Protein AF-A0A3E1D9E4-F1 (afdb_monomer)

Nearest PDB structures (foldseek):
  5cz1-assembly2_B  TM=7.149E-01  e=2.699E-01  Mouse mammary tumor virus

Structure (mmCIF, N/CA/C/O backbone):
data_AF-A0A3E1D9E4-F1
#
_entry.id   AF-A0A3E1D9E4-F1
#
loop_
_atom_site.group_PDB
_atom_site.id
_atom_site.type_symbol
_atom_site.label_atom_id
_atom_site.label_alt_id
_atom_site.label_comp_id
_atom_site.label_asym_id
_atom_site.label_entity_id
_atom_site.label_seq_id
_atom_site.pdbx_PDB_ins_code
_atom_site.Cartn_x
_atom_site.Cartn_y
_atom_site.Cartn_z
_atom_site.occupancy
_atom_site.B_iso_or_equiv
_atom_site.auth_seq_id
_atom_site.auth_comp_id
_atom_site.auth_asym_id
_atom_site.auth_atom_id
_atom_site.pdbx_PDB_model_num
ATOM 1 N N . GLU A 1 1 ? -7.876 -13.718 -11.839 1.00 46.78 1 GLU A N 1
ATOM 2 C CA . GLU A 1 1 ? -6.444 -14.054 -12.032 1.00 46.78 1 GLU A CA 1
ATOM 3 C C . GLU A 1 1 ? -5.724 -12.812 -12.560 1.00 46.78 1 GLU A C 1
ATOM 5 O O . GLU A 1 1 ? -6.386 -11.813 -12.771 1.00 46.78 1 GLU A O 1
ATOM 10 N N . TYR A 1 2 ? -4.400 -12.783 -12.707 1.00 40.78 2 TYR A N 1
ATOM 11 C CA . TYR A 1 2 ? -3.695 -11.663 -13.353 1.00 40.78 2 TYR A CA 1
ATOM 12 C C . TYR A 1 2 ? -3.050 -12.225 -14.619 1.00 40.78 2 TYR A C 1
ATOM 14 O O . TYR A 1 2 ? -2.112 -13.013 -14.523 1.00 40.78 2 TYR A O 1
ATOM 22 N N . CYS A 1 3 ? -3.580 -11.838 -15.787 1.00 48.06 3 CYS A N 1
ATOM 23 C CA . CYS A 1 3 ? -3.302 -12.398 -17.125 1.00 48.06 3 CYS A CA 1
ATOM 24 C C . CYS A 1 3 ? -4.049 -13.707 -17.482 1.00 48.06 3 CYS A C 1
ATOM 26 O O . CYS A 1 3 ? -3.408 -14.686 -17.865 1.00 48.06 3 CYS A O 1
ATOM 28 N N . GLY A 1 4 ? -5.384 -13.726 -17.395 1.00 55.31 4 GLY A N 1
ATOM 29 C CA . GLY A 1 4 ? -6.205 -14.784 -18.013 1.00 55.31 4 GLY A CA 1
ATOM 30 C C . GLY A 1 4 ? -6.374 -14.616 -19.535 1.00 55.31 4 GLY A C 1
ATOM 31 O O . GLY A 1 4 ? -5.759 -13.739 -20.142 1.00 55.31 4 GLY A O 1
ATOM 32 N N . LYS A 1 5 ? -7.193 -15.478 -20.161 1.00 52.94 5 LYS A N 1
ATOM 33 C CA . LYS A 1 5 ? -7.493 -15.440 -21.609 1.00 52.94 5 LYS A CA 1
ATOM 34 C C . LYS A 1 5 ? -8.078 -14.079 -22.018 1.00 52.94 5 LYS A C 1
ATOM 36 O O . LYS A 1 5 ? -8.797 -13.471 -21.233 1.00 52.94 5 LYS A O 1
ATOM 41 N N . LEU A 1 6 ? -7.791 -13.636 -23.248 1.00 51.09 6 LEU A N 1
ATOM 42 C CA . LEU A 1 6 ? -8.160 -12.310 -23.778 1.00 51.09 6 LEU A CA 1
ATOM 43 C C . LEU A 1 6 ? -9.663 -11.995 -23.637 1.00 51.09 6 LEU A C 1
ATOM 45 O O . LEU A 1 6 ? -10.020 -10.858 -23.380 1.00 51.09 6 LEU A O 1
ATOM 49 N N . GLU A 1 7 ? -10.522 -13.013 -23.724 1.00 55.25 7 GLU A N 1
ATOM 50 C CA . GLU A 1 7 ? -11.983 -12.902 -23.568 1.00 55.25 7 GLU A CA 1
ATOM 51 C C . GLU A 1 7 ? -12.451 -12.632 -22.123 1.00 55.25 7 GLU A C 1
ATOM 53 O O . GLU A 1 7 ? -13.632 -12.401 -21.888 1.00 55.25 7 GLU A O 1
ATOM 58 N N . SER A 1 8 ? -11.560 -12.697 -21.129 1.00 55.03 8 SER A N 1
ATOM 59 C CA . SER A 1 8 ? -11.886 -12.503 -19.705 1.00 55.03 8 SER A CA 1
ATOM 60 C C . SER A 1 8 ? -10.916 -11.564 -18.983 1.00 55.03 8 SER A C 1
ATOM 62 O O . SER A 1 8 ? -11.000 -11.412 -17.765 1.00 55.03 8 SER A O 1
ATOM 64 N N . HIS A 1 9 ? -9.958 -10.970 -19.698 1.00 61.56 9 HIS A N 1
ATOM 65 C CA . HIS A 1 9 ? -8.920 -10.138 -19.102 1.00 61.56 9 HIS A CA 1
ATOM 66 C C . HIS A 1 9 ? -8.499 -9.013 -20.049 1.00 61.56 9 HIS A C 1
ATOM 68 O O . HIS A 1 9 ? -7.515 -9.133 -20.773 1.00 61.56 9 HIS A O 1
ATOM 74 N N . ASP A 1 10 ? -9.188 -7.877 -19.948 1.00 65.31 10 ASP A N 1
ATOM 75 C CA . ASP A 1 10 ? -8.914 -6.656 -20.725 1.00 65.31 10 ASP A CA 1
ATOM 76 C C . ASP A 1 10 ? -7.627 -5.933 -20.301 1.00 65.31 10 ASP A C 1
ATOM 78 O O . ASP A 1 10 ? -7.199 -4.967 -20.925 1.00 65.31 10 ASP A O 1
ATOM 82 N N . TYR A 1 11 ? -6.974 -6.392 -19.234 1.00 73.94 11 TYR A N 1
ATOM 83 C CA . TYR A 1 11 ? -5.807 -5.724 -18.663 1.00 73.94 11 TYR A CA 1
ATOM 84 C C . TYR A 1 11 ? -4.624 -5.580 -19.647 1.00 73.94 11 TYR A C 1
ATOM 86 O O . TYR A 1 11 ? -4.076 -4.484 -19.744 1.00 73.94 11 TYR A O 1
ATOM 94 N N . PRO A 1 12 ? -4.231 -6.600 -20.440 1.00 74.81 12 PRO A N 1
ATOM 95 C CA . PRO A 1 12 ? -3.200 -6.429 -21.464 1.00 74.81 12 PRO A CA 1
ATOM 96 C C . PRO A 1 12 ? -3.612 -5.452 -22.572 1.00 74.81 12 PRO A C 1
ATOM 98 O O . PRO A 1 12 ? -2.759 -4.722 -23.069 1.00 74.81 12 PRO A O 1
ATOM 101 N N . LEU A 1 13 ? -4.900 -5.408 -22.934 1.00 77.25 13 LEU A N 1
ATOM 102 C CA . LEU A 1 13 ? -5.420 -4.461 -23.921 1.00 77.25 13 LEU A CA 1
ATOM 103 C C . LEU A 1 13 ? -5.368 -3.028 -23.379 1.00 77.25 13 LEU A C 1
ATOM 105 O O . LEU A 1 13 ? -4.875 -2.140 -24.065 1.00 77.25 13 LEU A O 1
ATOM 109 N N . TYR A 1 14 ? -5.784 -2.817 -22.128 1.00 80.50 14 TYR A N 1
ATOM 110 C CA . TYR A 1 14 ? -5.665 -1.536 -21.431 1.00 80.50 14 TYR A CA 1
ATOM 111 C C . TYR A 1 14 ? -4.223 -1.015 -21.431 1.00 80.50 14 TYR A C 1
ATOM 113 O O . TYR A 1 14 ? -3.998 0.157 -21.721 1.00 80.50 14 TYR A O 1
ATOM 121 N N . LEU A 1 15 ? -3.237 -1.874 -21.148 1.00 83.06 15 LEU A N 1
ATOM 122 C CA . LEU A 1 15 ? -1.829 -1.470 -21.159 1.00 83.06 15 LEU A CA 1
ATOM 123 C C . LEU A 1 15 ? -1.374 -1.025 -22.554 1.00 83.06 15 LEU A C 1
ATOM 125 O O . LEU A 1 15 ? -0.754 0.025 -22.672 1.00 83.06 15 LEU A O 1
ATOM 129 N N . VAL A 1 16 ? -1.730 -1.774 -23.604 1.00 81.75 16 VAL A N 1
ATOM 130 C CA . VAL A 1 16 ? -1.394 -1.416 -24.993 1.00 81.75 16 VAL A CA 1
ATOM 131 C C . VAL A 1 16 ? -2.069 -0.108 -25.413 1.00 81.75 16 VAL A C 1
ATOM 133 O O . VAL A 1 16 ? -1.417 0.740 -26.012 1.00 81.75 16 VAL A O 1
ATOM 136 N N . LEU A 1 17 ? -3.346 0.089 -25.065 1.00 83.94 17 LEU A N 1
ATOM 137 C CA . LEU A 1 17 ? -4.086 1.317 -25.381 1.00 83.94 17 LEU A CA 1
ATOM 138 C C . LEU A 1 17 ? -3.504 2.565 -24.702 1.00 83.94 17 LEU A C 1
ATOM 140 O O . LEU A 1 17 ? -3.662 3.661 -25.227 1.00 83.94 17 LEU A O 1
ATOM 144 N N . ASN A 1 18 ? -2.839 2.406 -23.555 1.00 84.00 18 ASN A N 1
ATOM 145 C CA . ASN A 1 18 ? -2.190 3.499 -22.823 1.00 84.00 18 ASN A CA 1
ATOM 146 C C . ASN A 1 18 ? -0.679 3.609 -23.117 1.00 84.00 18 ASN A C 1
ATOM 148 O O . ASN A 1 18 ? 0.030 4.280 -22.370 1.00 84.00 18 ASN A O 1
ATOM 152 N N . ASP A 1 19 ? -0.179 2.927 -24.155 1.00 80.75 19 ASP A N 1
ATOM 153 C CA . ASP A 1 19 ? 1.247 2.861 -24.516 1.00 80.75 19 ASP A CA 1
ATOM 154 C C . ASP A 1 19 ? 2.163 2.409 -23.354 1.00 80.75 19 ASP A C 1
ATOM 156 O O . ASP A 1 19 ? 3.299 2.850 -23.175 1.00 80.75 19 ASP A O 1
ATOM 160 N N . ILE A 1 20 ? 1.663 1.497 -22.513 1.00 83.12 20 ILE A N 1
ATOM 161 C CA . ILE A 1 20 ? 2.403 0.936 -21.380 1.00 83.12 20 ILE A CA 1
ATOM 162 C C . ILE A 1 20 ? 3.003 -0.413 -21.782 1.00 83.12 20 ILE A C 1
ATOM 164 O O . ILE A 1 20 ? 2.313 -1.427 -21.906 1.00 83.12 20 ILE A O 1
ATOM 168 N N . GLY A 1 21 ? 4.331 -0.454 -21.912 1.00 77.38 21 GLY A N 1
ATOM 169 C CA . GLY A 1 21 ? 5.072 -1.689 -22.170 1.00 77.38 21 GLY A CA 1
ATOM 170 C C . GLY A 1 21 ? 4.943 -2.704 -21.025 1.00 77.38 21 GLY A C 1
ATOM 171 O O . GLY A 1 21 ? 5.475 -2.504 -19.933 1.00 77.38 21 GLY A O 1
ATOM 172 N N . HIS A 1 22 ? 4.284 -3.838 -21.276 1.00 74.81 22 HIS A N 1
ATOM 173 C CA . HIS A 1 22 ? 4.153 -4.919 -20.297 1.00 74.81 22 HIS A CA 1
ATOM 174 C C . HIS A 1 22 ? 5.344 -5.883 -20.375 1.00 74.81 22 HIS A C 1
ATOM 176 O O . HIS A 1 22 ? 5.491 -6.636 -21.336 1.00 74.81 22 HIS A O 1
ATOM 182 N N . THR A 1 23 ? 6.172 -5.917 -19.330 1.00 69.38 23 THR A N 1
ATOM 183 C CA . THR A 1 23 ? 7.254 -6.905 -19.199 1.00 69.38 23 THR A CA 1
ATOM 184 C C . THR A 1 23 ? 6.976 -7.827 -18.019 1.00 69.38 23 THR A C 1
ATOM 186 O O . THR A 1 23 ? 6.835 -7.368 -16.888 1.00 69.38 23 THR A O 1
ATOM 189 N N . LYS A 1 24 ? 6.933 -9.142 -18.261 1.00 65.31 24 LYS A N 1
ATOM 190 C CA . LYS A 1 24 ? 6.902 -10.137 -17.181 1.00 65.31 24 LYS A CA 1
ATOM 191 C C . LYS A 1 24 ? 8.322 -10.371 -16.677 1.00 65.31 24 LYS A C 1
ATOM 193 O O . LYS A 1 24 ? 9.231 -10.626 -17.468 1.00 65.31 24 LYS A O 1
ATOM 198 N N . THR A 1 25 ? 8.519 -10.316 -15.364 1.00 56.25 25 THR A N 1
ATOM 199 C CA . THR A 1 25 ? 9.818 -10.615 -14.757 1.00 56.25 25 THR A CA 1
ATOM 200 C C . THR A 1 25 ? 10.199 -12.062 -15.072 1.00 56.25 25 THR A C 1
ATOM 202 O O . THR A 1 25 ? 9.452 -12.986 -14.749 1.00 56.25 25 THR A O 1
ATOM 205 N N . LYS A 1 26 ? 11.356 -12.286 -15.709 1.00 53.53 26 LYS A N 1
ATOM 206 C CA . LYS A 1 26 ? 11.892 -13.646 -15.866 1.00 53.53 26 LYS A CA 1
ATOM 207 C C . LYS A 1 26 ? 12.110 -14.260 -14.480 1.00 53.53 26 LYS A C 1
ATOM 209 O O . LYS A 1 26 ? 12.602 -13.595 -13.566 1.00 53.53 26 LYS A O 1
ATOM 214 N N . VAL A 1 27 ? 11.758 -15.537 -14.336 1.00 51.94 27 VAL A N 1
ATOM 215 C CA . VAL A 1 27 ? 12.016 -16.323 -13.122 1.00 51.94 27 VAL A CA 1
ATOM 216 C C . VAL A 1 27 ? 13.512 -16.209 -12.779 1.00 51.94 27 VAL A C 1
ATOM 218 O O . VAL A 1 27 ? 14.347 -16.403 -13.658 1.00 51.94 27 VAL A O 1
ATOM 221 N N . ARG A 1 28 ? 13.843 -15.877 -11.519 1.00 50.00 28 ARG A N 1
ATOM 222 C CA . ARG A 1 28 ? 15.211 -15.616 -11.000 1.00 50.00 28 ARG A CA 1
ATOM 223 C C . ARG A 1 28 ? 15.890 -14.302 -11.439 1.00 50.00 28 ARG A C 1
ATOM 225 O O . ARG A 1 28 ? 17.112 -14.270 -11.547 1.00 50.00 28 ARG A O 1
ATOM 232 N N . HIS A 1 29 ? 15.153 -13.200 -11.610 1.00 54.06 29 HIS A N 1
ATOM 233 C CA . HIS A 1 29 ? 15.763 -11.866 -11.765 1.00 54.06 29 HIS A CA 1
ATOM 234 C C . HIS A 1 29 ? 15.604 -10.987 -10.497 1.00 54.06 29 HIS A C 1
ATOM 236 O O . HIS A 1 29 ? 14.624 -10.250 -10.370 1.00 54.06 29 HIS A O 1
ATOM 242 N N . PRO A 1 30 ? 16.545 -11.046 -9.530 1.00 51.03 30 PRO A N 1
ATOM 243 C CA . PRO A 1 30 ? 16.421 -10.388 -8.220 1.00 51.03 30 PRO A CA 1
ATOM 244 C C . PRO A 1 30 ? 16.447 -8.850 -8.268 1.00 51.03 30 PRO A C 1
ATOM 246 O O . PRO A 1 30 ? 15.967 -8.197 -7.343 1.00 51.03 30 PRO A O 1
ATOM 249 N N . GLN A 1 31 ? 16.973 -8.249 -9.341 1.00 54.34 31 GLN A N 1
ATOM 250 C CA . GLN A 1 31 ? 17.070 -6.789 -9.468 1.00 54.34 31 GLN A CA 1
ATOM 251 C C . GLN A 1 31 ? 15.725 -6.099 -9.743 1.00 54.34 31 GLN A C 1
ATOM 253 O O . GLN A 1 31 ? 15.569 -4.940 -9.372 1.00 54.34 31 GLN A O 1
ATOM 258 N N . THR A 1 32 ? 14.746 -6.787 -10.341 1.00 52.84 32 THR A N 1
ATOM 259 C CA . THR A 1 32 ? 13.468 -6.171 -10.750 1.00 52.84 32 THR A CA 1
ATOM 260 C C . THR A 1 32 ? 12.389 -6.260 -9.667 1.00 52.84 32 THR A C 1
ATOM 262 O O . THR A 1 32 ? 11.576 -5.352 -9.541 1.00 52.84 32 THR A O 1
ATOM 265 N N . ASN A 1 33 ? 12.418 -7.300 -8.825 1.00 62.78 33 ASN A N 1
ATOM 266 C CA . ASN A 1 33 ? 11.437 -7.487 -7.746 1.00 62.78 33 ASN A CA 1
ATOM 267 C C . ASN A 1 33 ? 11.903 -6.970 -6.377 1.00 62.78 33 ASN A C 1
ATOM 269 O O . ASN A 1 33 ? 11.074 -6.765 -5.491 1.00 62.78 33 ASN A O 1
ATOM 273 N N . GLY A 1 34 ? 13.201 -6.709 -6.189 1.00 69.75 34 GLY A N 1
ATOM 274 C CA . GLY A 1 34 ? 13.757 -6.359 -4.878 1.00 69.75 34 GLY A CA 1
ATOM 275 C C . GLY A 1 34 ? 13.167 -5.090 -4.249 1.00 69.75 34 GLY A C 1
ATOM 276 O O . GLY A 1 34 ? 13.115 -4.981 -3.023 1.00 69.75 34 GLY A O 1
ATOM 277 N N . ILE A 1 35 ? 12.686 -4.142 -5.062 1.00 74.25 35 ILE A N 1
ATOM 278 C CA . ILE A 1 35 ? 12.013 -2.930 -4.570 1.00 74.25 35 ILE A CA 1
ATOM 279 C C . ILE A 1 35 ? 10.617 -3.267 -4.039 1.00 74.25 35 ILE A C 1
ATOM 281 O O . ILE A 1 35 ? 10.317 -2.920 -2.898 1.00 74.25 35 ILE A O 1
ATOM 285 N N . CYS A 1 36 ? 9.797 -3.987 -4.813 1.00 77.31 36 CYS A N 1
ATOM 286 C CA . CYS A 1 36 ? 8.470 -4.427 -4.370 1.00 77.31 36 CYS A CA 1
ATOM 287 C C . CYS A 1 36 ? 8.561 -5.317 -3.127 1.00 77.31 36 CYS A C 1
ATOM 289 O O . CYS A 1 36 ? 7.847 -5.097 -2.156 1.00 77.31 36 CYS A O 1
ATOM 291 N N . GLU A 1 37 ? 9.489 -6.273 -3.104 1.00 82.19 37 GLU A N 1
ATOM 292 C CA . GLU A 1 37 ? 9.694 -7.142 -1.942 1.00 82.19 37 GLU A CA 1
ATOM 293 C C . GLU A 1 37 ? 10.094 -6.352 -0.691 1.00 82.19 37 GLU A C 1
ATOM 295 O O . GLU A 1 37 ? 9.595 -6.613 0.407 1.00 82.19 37 GLU A O 1
ATOM 300 N N . ARG A 1 38 ? 10.986 -5.363 -0.837 1.00 82.56 38 ARG A N 1
ATOM 301 C CA . ARG A 1 38 ? 11.391 -4.492 0.273 1.00 82.56 38 ARG A CA 1
ATOM 302 C C . ARG A 1 38 ? 10.238 -3.611 0.740 1.00 82.56 38 ARG A C 1
ATOM 304 O O . ARG A 1 38 ? 10.084 -3.430 1.948 1.00 82.56 38 ARG A O 1
ATOM 311 N N . PHE A 1 39 ? 9.433 -3.092 -0.182 1.00 85.75 39 PHE A N 1
ATOM 312 C CA . PHE A 1 39 ? 8.241 -2.323 0.150 1.00 85.75 39 PHE A CA 1
ATOM 313 C C . PHE A 1 39 ? 7.226 -3.182 0.915 1.00 85.75 39 PHE A C 1
ATOM 315 O O . PHE A 1 39 ? 6.845 -2.810 2.021 1.00 85.75 39 PHE A O 1
ATOM 322 N N . HIS A 1 40 ? 6.898 -4.381 0.422 1.00 87.06 40 HIS A N 1
ATOM 323 C CA . HIS A 1 40 ? 5.975 -5.307 1.089 1.00 87.06 40 HIS A CA 1
ATOM 324 C C . HIS A 1 40 ? 6.429 -5.692 2.503 1.00 87.06 40 HIS A C 1
ATOM 326 O O . HIS A 1 40 ? 5.628 -5.700 3.434 1.00 87.06 40 HIS A O 1
ATOM 332 N N . LYS A 1 41 ? 7.729 -5.945 2.709 1.00 88.94 41 LYS A N 1
ATOM 333 C CA . LYS A 1 41 ? 8.276 -6.175 4.060 1.00 88.94 41 LYS A CA 1
ATOM 334 C C . LYS A 1 41 ? 8.140 -4.946 4.961 1.00 88.94 41 LYS A C 1
ATOM 336 O O . LYS A 1 41 ? 7.952 -5.089 6.166 1.00 88.94 41 LYS A O 1
ATOM 341 N N . THR A 1 42 ? 8.258 -3.756 4.381 1.00 90.19 42 THR A N 1
ATOM 342 C CA . THR A 1 42 ? 8.181 -2.491 5.113 1.00 90.19 42 THR A CA 1
ATOM 343 C C . THR A 1 42 ? 6.757 -2.200 5.567 1.00 90.19 42 THR A C 1
ATOM 345 O O . THR A 1 42 ? 6.542 -2.061 6.766 1.00 90.19 42 THR A O 1
ATOM 348 N N . ILE A 1 43 ? 5.783 -2.196 4.651 1.00 92.81 43 ILE A N 1
ATOM 349 C CA . ILE A 1 43 ? 4.370 -1.959 4.988 1.00 92.81 43 ILE A CA 1
ATOM 350 C C . ILE A 1 43 ? 3.841 -3.015 5.966 1.00 92.81 43 ILE A C 1
ATOM 352 O O . ILE A 1 43 ? 3.116 -2.689 6.901 1.00 92.81 43 ILE A O 1
ATOM 356 N N . LEU A 1 44 ? 4.280 -4.272 5.838 1.00 93.50 44 LEU A N 1
ATOM 357 C CA . LEU A 1 44 ? 3.936 -5.315 6.802 1.00 93.50 44 LEU A CA 1
ATOM 358 C C . LEU A 1 44 ? 4.409 -4.972 8.221 1.00 93.50 44 LEU A C 1
ATOM 360 O O . LEU A 1 44 ? 3.631 -5.066 9.169 1.00 93.50 44 LEU A O 1
ATOM 364 N N . ARG A 1 45 ? 5.681 -4.586 8.369 1.00 91.06 45 ARG A N 1
ATOM 365 C CA . ARG A 1 45 ? 6.302 -4.337 9.676 1.00 91.06 45 ARG A CA 1
ATOM 366 C C . ARG A 1 45 ? 5.858 -3.018 10.304 1.00 91.06 45 ARG A C 1
ATOM 368 O O . ARG A 1 45 ? 5.637 -2.961 11.510 1.00 91.06 45 ARG A O 1
ATOM 375 N N . GLU A 1 46 ? 5.805 -1.960 9.507 1.00 90.81 46 GLU A N 1
ATOM 376 C CA . GLU A 1 46 ? 5.597 -0.594 9.990 1.00 90.81 46 GLU A CA 1
ATOM 377 C C . GLU A 1 46 ? 4.110 -0.242 10.088 1.00 90.81 46 GLU A C 1
ATOM 379 O O . GLU A 1 46 ? 3.724 0.435 11.038 1.00 90.81 46 GLU A O 1
ATOM 384 N N . PHE A 1 47 ? 3.276 -0.745 9.171 1.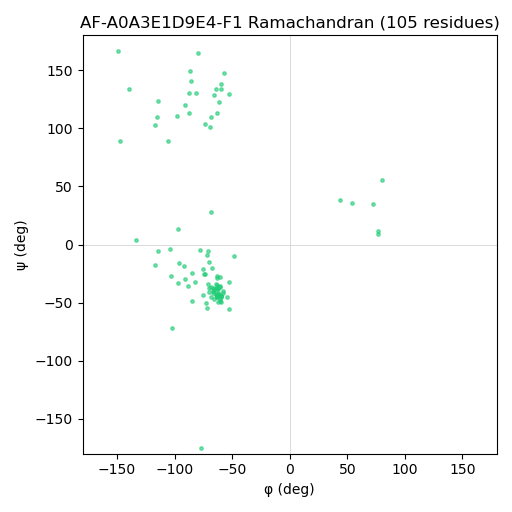00 94.06 47 PHE A N 1
ATOM 385 C CA . PHE A 1 47 ? 1.840 -0.478 9.169 1.00 94.06 47 PHE A CA 1
ATOM 386 C C . PHE A 1 47 ? 1.036 -1.656 9.720 1.00 94.06 47 PHE A C 1
ATOM 388 O O . PHE A 1 47 ? 0.556 -1.581 10.848 1.00 94.06 47 PHE A O 1
ATOM 395 N N . TYR A 1 48 ? 0.918 -2.770 8.986 1.00 94.12 48 TYR A N 1
ATOM 396 C CA . TYR A 1 48 ? -0.079 -3.808 9.296 1.00 94.12 48 TYR A CA 1
ATOM 397 C C . TYR A 1 48 ? 0.088 -4.416 10.695 1.00 94.12 48 TYR A C 1
ATOM 399 O O . TYR A 1 48 ? -0.882 -4.541 11.441 1.00 94.12 48 TYR A O 1
ATOM 407 N N . GLN A 1 49 ? 1.319 -4.743 11.101 1.00 94.25 49 GLN A N 1
ATOM 408 C CA . GLN A 1 49 ? 1.585 -5.270 12.445 1.00 94.25 49 GLN A CA 1
ATOM 409 C C . GLN A 1 49 ? 1.251 -4.278 13.565 1.00 94.25 49 GLN A C 1
ATOM 411 O O . GLN A 1 49 ? 0.975 -4.690 14.691 1.00 94.25 49 GLN A O 1
ATOM 416 N N . VAL A 1 50 ? 1.340 -2.975 13.310 1.00 92.62 50 VAL A N 1
ATOM 417 C CA . VAL A 1 50 ? 1.037 -1.935 14.301 1.00 92.62 50 VAL A CA 1
ATOM 418 C C . VAL A 1 50 ? -0.462 -1.648 14.310 1.00 92.62 50 VAL A C 1
ATOM 420 O O . VAL A 1 50 ? -1.070 -1.674 15.377 1.00 92.62 50 VAL A O 1
ATOM 423 N N . ALA A 1 51 ? -1.053 -1.450 13.133 1.00 93.06 51 ALA A N 1
ATOM 424 C CA . ALA A 1 51 ? -2.472 -1.197 12.916 1.00 93.06 51 ALA A CA 1
ATOM 425 C C . ALA A 1 51 ? -3.341 -2.263 13.595 1.00 93.06 51 ALA A C 1
ATOM 427 O O . ALA A 1 51 ? -4.119 -1.941 14.491 1.00 93.06 51 ALA A O 1
ATOM 428 N N . PHE A 1 52 ? -3.111 -3.544 13.289 1.00 94.62 52 PHE A N 1
ATOM 429 C CA . PHE A 1 52 ? -3.910 -4.643 13.842 1.00 94.62 52 PHE A CA 1
ATOM 430 C C . PHE A 1 52 ? -3.690 -4.906 15.337 1.00 94.62 52 PHE A C 1
ATOM 432 O O . PHE A 1 52 ? -4.499 -5.585 15.961 1.00 94.62 52 PHE A O 1
ATOM 439 N N . ARG A 1 53 ? -2.620 -4.370 15.942 1.00 94.19 53 ARG A N 1
ATOM 440 C CA . ARG A 1 53 ? -2.434 -4.408 17.404 1.00 94.19 53 ARG A CA 1
ATOM 441 C C . ARG A 1 53 ? -3.139 -3.263 18.125 1.00 94.19 53 ARG A C 1
ATOM 443 O O . ARG A 1 53 ? -3.400 -3.380 19.317 1.00 94.19 53 ARG A O 1
ATOM 450 N N . ARG A 1 54 ? -3.382 -2.143 17.441 1.00 92.31 54 ARG A N 1
ATOM 451 C CA . ARG A 1 54 ? -3.897 -0.905 18.050 1.00 92.31 54 ARG A CA 1
ATOM 452 C C . ARG A 1 54 ? -5.378 -0.679 17.780 1.00 92.31 54 ARG A C 1
ATOM 454 O O . ARG A 1 54 ? -6.026 -0.007 18.574 1.00 92.31 54 ARG A O 1
ATOM 461 N N . LYS A 1 55 ? -5.890 -1.203 16.669 1.00 92.31 55 LYS A N 1
ATOM 462 C CA . LYS A 1 55 ? -7.235 -0.935 16.170 1.00 92.31 55 LYS A CA 1
ATOM 463 C C . LYS A 1 55 ? -7.857 -2.221 15.636 1.00 92.31 55 LYS A C 1
ATOM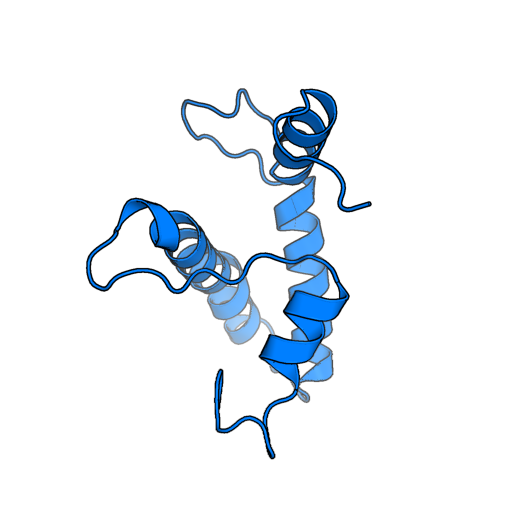 465 O O . LYS A 1 55 ? -7.218 -2.973 14.901 1.00 92.31 55 LYS A O 1
ATOM 470 N N . ILE A 1 56 ? -9.106 -2.464 16.024 1.00 93.62 56 ILE A N 1
ATOM 471 C CA . ILE A 1 56 ? -9.950 -3.492 15.416 1.00 93.62 56 ILE A CA 1
ATOM 472 C C . ILE A 1 56 ? -10.704 -2.807 14.283 1.00 93.62 56 ILE A C 1
ATOM 474 O O . ILE A 1 56 ? -11.428 -1.845 14.523 1.00 93.62 56 ILE A O 1
ATOM 478 N N . TYR A 1 57 ? -10.500 -3.290 13.065 1.00 94.88 57 TYR A N 1
ATOM 479 C CA . TYR A 1 57 ? -11.152 -2.759 11.874 1.00 94.88 57 TYR A CA 1
ATOM 480 C C . TYR A 1 57 ? -12.495 -3.446 11.673 1.00 94.88 57 TYR A C 1
ATOM 482 O O . TYR A 1 57 ? -12.568 -4.676 11.696 1.00 94.88 57 TYR A O 1
ATOM 490 N N . SER A 1 58 ? -13.545 -2.653 11.473 1.00 93.81 58 SER A N 1
ATOM 491 C CA . SER A 1 58 ? -14.905 -3.177 11.274 1.00 93.81 58 SER A CA 1
ATOM 492 C C . SER A 1 58 ? -15.232 -3.405 9.797 1.00 93.81 58 SER A C 1
ATOM 494 O O . SER A 1 58 ? -16.164 -4.142 9.478 1.00 93.81 58 SER A O 1
ATOM 496 N N . SER A 1 59 ? -14.466 -2.788 8.893 1.00 95.50 59 SER A N 1
ATOM 497 C CA . SER A 1 59 ? -14.612 -2.941 7.446 1.00 95.50 59 SER A CA 1
ATOM 498 C C . SER A 1 59 ? -13.275 -2.781 6.712 1.00 95.50 59 SER A C 1
ATOM 500 O O . SER A 1 59 ? -12.277 -2.327 7.280 1.00 95.50 59 SER A O 1
ATOM 502 N N . ILE A 1 60 ? -13.248 -3.173 5.436 1.00 94.56 60 ILE A N 1
ATOM 503 C CA . ILE A 1 60 ? -12.051 -3.056 4.590 1.00 94.56 60 ILE A CA 1
ATOM 504 C C . ILE A 1 60 ? -11.774 -1.588 4.256 1.00 94.56 60 ILE A C 1
ATOM 506 O O . ILE A 1 60 ? -10.619 -1.185 4.196 1.00 94.56 60 ILE A O 1
ATOM 510 N N . GLU A 1 61 ? -12.814 -0.775 4.095 1.00 95.25 61 GLU A N 1
ATOM 511 C CA . GLU A 1 61 ? -12.718 0.652 3.776 1.00 95.25 61 GLU A CA 1
ATOM 512 C C . GLU A 1 61 ? -12.003 1.422 4.889 1.00 95.25 61 GLU A C 1
ATOM 514 O O . GLU A 1 61 ? -11.181 2.295 4.622 1.00 95.25 61 GLU A O 1
ATOM 519 N N . GLU A 1 62 ? -12.265 1.058 6.146 1.00 93.00 62 GLU A N 1
ATOM 520 C CA . GLU A 1 62 ? -11.592 1.646 7.301 1.00 93.00 62 GLU A CA 1
ATOM 521 C C . GLU A 1 62 ? -10.092 1.314 7.320 1.00 93.00 62 GLU A C 1
ATOM 523 O O . GLU A 1 62 ? -9.262 2.171 7.629 1.00 93.00 62 GLU A O 1
ATOM 528 N N . LEU A 1 63 ? -9.733 0.077 6.963 1.00 95.00 63 LEU A N 1
ATOM 529 C CA . LEU A 1 63 ? -8.336 -0.321 6.805 1.00 95.00 63 LEU A CA 1
ATOM 530 C C . LEU A 1 63 ? -7.690 0.406 5.621 1.00 95.00 63 LEU A C 1
ATOM 532 O O . LEU A 1 63 ? -6.552 0.853 5.738 1.00 95.00 63 LEU A O 1
ATOM 536 N N . GLN A 1 64 ? -8.409 0.538 4.504 1.00 94.75 64 GLN A N 1
ATOM 537 C CA . GLN A 1 64 ? -7.924 1.206 3.300 1.00 94.75 64 GLN A CA 1
ATOM 538 C C . GLN A 1 64 ? -7.592 2.674 3.575 1.00 94.75 64 GLN A C 1
ATOM 540 O O . GLN A 1 64 ? -6.516 3.120 3.195 1.00 94.75 64 GLN A O 1
ATOM 545 N N . LEU A 1 65 ? -8.446 3.392 4.310 1.00 94.69 65 LEU A N 1
ATOM 546 C CA . LEU A 1 65 ? -8.193 4.786 4.678 1.00 94.69 65 LEU A CA 1
ATOM 547 C C . LEU A 1 65 ? -6.897 4.942 5.491 1.00 94.69 65 LEU A C 1
ATOM 549 O O . LEU A 1 65 ? -6.090 5.833 5.228 1.00 94.69 65 LEU A O 1
ATOM 553 N N . ASP A 1 66 ? -6.675 4.059 6.466 1.00 93.31 66 ASP A N 1
ATOM 554 C CA . ASP A 1 66 ? -5.461 4.088 7.284 1.00 93.31 66 ASP A CA 1
ATOM 555 C C . ASP A 1 66 ? -4.215 3.707 6.460 1.00 93.31 66 ASP A C 1
ATOM 557 O O . ASP A 1 66 ? -3.151 4.299 6.653 1.00 93.31 66 ASP A O 1
ATOM 561 N N . VAL A 1 67 ? -4.341 2.759 5.519 1.00 94.75 67 VAL A N 1
ATOM 562 C CA . VAL A 1 67 ? -3.272 2.408 4.566 1.00 94.75 67 VAL A CA 1
ATOM 563 C C . VAL A 1 67 ? -2.939 3.598 3.670 1.00 94.75 67 VAL A 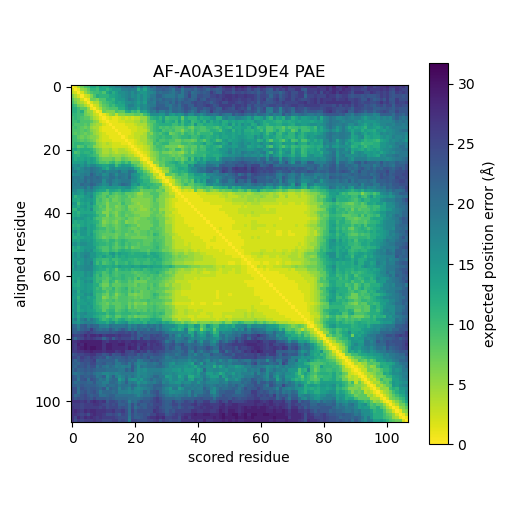C 1
ATOM 565 O O . VAL A 1 67 ? -1.761 3.888 3.478 1.00 94.75 67 VAL A O 1
ATOM 568 N N . ASP A 1 68 ? -3.945 4.289 3.136 1.00 93.25 68 ASP A N 1
ATOM 569 C CA . ASP A 1 68 ? -3.765 5.429 2.235 1.00 93.25 68 ASP A CA 1
ATOM 570 C C . ASP A 1 68 ? -3.054 6.582 2.951 1.00 93.25 68 ASP A C 1
ATOM 572 O O . ASP A 1 68 ? -2.085 7.133 2.425 1.00 93.25 68 ASP A O 1
ATOM 576 N N . ASN A 1 69 ? -3.455 6.882 4.189 1.00 90.44 69 ASN A N 1
ATOM 577 C CA . ASN A 1 69 ? -2.768 7.862 5.031 1.00 90.44 69 ASN A CA 1
ATOM 578 C C . ASN A 1 69 ? -1.312 7.452 5.295 1.00 90.44 69 ASN A C 1
ATOM 580 O O . ASN A 1 69 ? -0.393 8.243 5.089 1.00 90.44 69 ASN A O 1
ATOM 584 N N . TRP A 1 70 ? -1.074 6.190 5.662 1.00 92.44 70 TRP A N 1
ATOM 585 C CA . TRP A 1 70 ? 0.286 5.693 5.873 1.00 92.44 70 TRP A CA 1
ATOM 586 C C . TRP A 1 70 ? 1.135 5.742 4.594 1.00 92.44 70 TRP A C 1
ATOM 588 O O . TRP A 1 70 ? 2.327 6.033 4.651 1.00 92.44 70 TRP A O 1
ATOM 598 N N . LEU A 1 71 ? 0.540 5.478 3.429 1.00 89.25 71 LEU A N 1
ATOM 599 C CA . LEU A 1 71 ? 1.200 5.578 2.128 1.00 89.25 71 LEU A CA 1
ATOM 600 C C . LEU A 1 71 ? 1.579 7.019 1.784 1.00 89.25 71 LEU A C 1
ATOM 602 O O . LEU A 1 71 ? 2.648 7.237 1.206 1.00 89.25 71 LEU A O 1
ATOM 606 N N . LEU A 1 72 ? 0.730 7.995 2.117 1.00 86.56 72 LEU A N 1
ATOM 607 C CA . LEU A 1 72 ? 1.044 9.413 1.950 1.00 86.56 72 LEU A CA 1
ATOM 608 C C . LEU A 1 72 ? 2.271 9.788 2.786 1.00 86.56 72 LEU A C 1
ATOM 610 O O . LEU A 1 72 ? 3.221 10.340 2.227 1.00 86.56 72 LEU A O 1
ATOM 614 N N . ASP A 1 73 ? 2.306 9.403 4.059 1.00 82.56 73 ASP A N 1
ATOM 615 C CA . 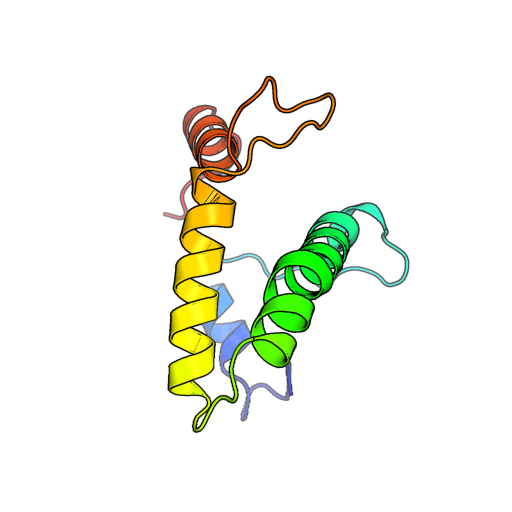ASP A 1 73 ? 3.448 9.652 4.948 1.00 82.56 73 ASP A CA 1
ATOM 616 C C . ASP A 1 73 ? 4.708 8.918 4.457 1.00 82.56 73 ASP A C 1
ATOM 618 O O . ASP A 1 73 ? 5.798 9.486 4.356 1.00 82.56 73 ASP A O 1
ATOM 622 N N . TYR A 1 74 ? 4.564 7.648 4.063 1.00 82.06 74 TYR A N 1
ATOM 623 C CA . TYR A 1 74 ? 5.653 6.838 3.519 1.00 82.06 74 TYR A CA 1
ATOM 624 C C . TYR A 1 74 ? 6.278 7.479 2.274 1.00 82.06 74 TYR A C 1
ATOM 626 O O . TYR A 1 74 ? 7.499 7.447 2.102 1.00 82.06 74 TYR A O 1
ATOM 634 N N . ASN A 1 75 ? 5.454 8.062 1.399 1.00 78.00 75 ASN A N 1
ATOM 635 C CA . ASN A 1 75 ? 5.924 8.648 0.151 1.00 78.00 75 ASN A CA 1
ATOM 636 C C . ASN A 1 75 ? 6.481 10.069 0.302 1.00 78.00 75 ASN A C 1
ATOM 638 O O . ASN A 1 75 ? 7.401 10.444 -0.436 1.00 78.00 75 ASN A O 1
ATOM 642 N N . ASN A 1 76 ? 5.940 10.850 1.241 1.00 69.50 76 ASN A N 1
ATOM 643 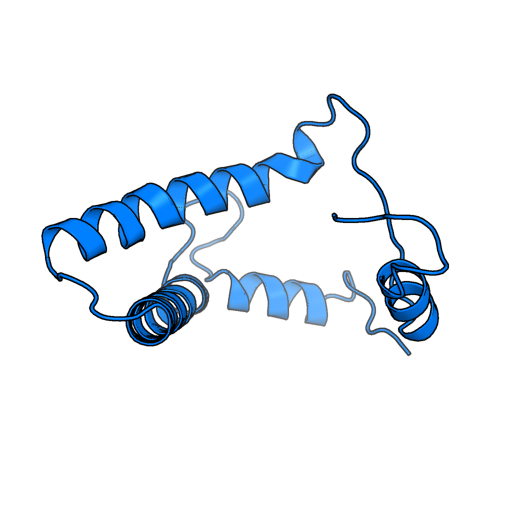C CA . ASN A 1 76 ? 6.280 12.261 1.405 1.00 69.50 76 ASN A CA 1
ATOM 644 C C . ASN A 1 76 ? 7.335 12.520 2.480 1.00 69.50 76 ASN A C 1
ATOM 646 O O . ASN A 1 76 ? 8.168 13.394 2.257 1.00 69.50 76 ASN A O 1
ATOM 650 N N . ASP A 1 77 ? 7.367 11.736 3.562 1.00 59.50 77 ASP A N 1
ATOM 651 C CA . ASP A 1 77 ? 8.167 12.048 4.756 1.00 59.50 77 ASP A CA 1
ATOM 652 C C . ASP A 1 77 ? 9.263 11.021 5.061 1.00 59.50 77 ASP A C 1
ATOM 654 O O . ASP A 1 77 ? 10.235 11.319 5.767 1.00 59.50 77 ASP A O 1
ATOM 658 N N . ARG A 1 78 ? 9.190 9.808 4.495 1.00 57.94 78 ARG A N 1
ATOM 659 C CA . ARG A 1 78 ? 10.233 8.801 4.726 1.00 57.94 78 ARG A CA 1
ATOM 660 C C . ARG A 1 78 ? 11.511 9.156 3.967 1.00 57.94 78 ARG A C 1
ATOM 662 O O . ARG A 1 78 ? 11.653 8.914 2.766 1.00 57.94 78 ARG A O 1
ATOM 669 N N . THR A 1 79 ? 12.500 9.667 4.694 1.00 52.00 79 THR A N 1
ATOM 670 C CA . THR A 1 79 ? 13.868 9.802 4.190 1.00 52.00 79 THR A CA 1
ATOM 671 C C . THR A 1 79 ? 14.480 8.409 4.020 1.00 52.00 79 THR A C 1
ATOM 673 O O . THR A 1 79 ? 14.748 7.679 4.976 1.00 52.00 79 THR A O 1
ATOM 676 N N . HIS A 1 80 ? 14.685 7.987 2.772 1.00 54.25 80 HIS A N 1
ATOM 677 C CA . HIS A 1 80 ? 15.396 6.745 2.493 1.00 54.25 80 HIS A CA 1
ATOM 678 C C . HIS A 1 80 ? 16.873 6.937 2.876 1.00 54.25 80 HIS A C 1
ATOM 680 O O . HIS A 1 80 ? 17.649 7.495 2.105 1.00 54.25 80 HIS A O 1
ATOM 686 N N . GLN A 1 81 ? 17.291 6.426 4.038 1.00 44.69 81 GLN A N 1
ATOM 687 C CA . GLN A 1 81 ? 18.694 6.371 4.503 1.00 44.69 81 GLN A CA 1
ATOM 688 C C . GLN A 1 81 ? 19.566 5.390 3.674 1.00 44.69 81 GLN A C 1
ATOM 690 O O . GLN A 1 81 ? 20.505 4.770 4.169 1.00 44.69 81 GLN A O 1
ATOM 695 N N . GLY A 1 82 ? 19.228 5.173 2.400 1.00 47.31 82 GLY A N 1
ATOM 696 C CA . GLY A 1 82 ? 20.008 4.374 1.463 1.00 47.31 82 GLY A CA 1
ATOM 697 C C . GLY A 1 82 ? 21.084 5.228 0.797 1.00 47.31 82 GLY A C 1
ATOM 698 O O . GLY A 1 82 ? 20.819 6.361 0.401 1.00 47.31 82 GLY A O 1
ATOM 699 N N . LYS A 1 83 ? 22.276 4.646 0.615 1.00 45.59 83 LYS A N 1
ATOM 700 C CA . LYS A 1 83 ? 23.529 5.242 0.097 1.00 45.59 83 LYS A CA 1
ATOM 701 C C . LYS A 1 83 ? 23.428 6.078 -1.202 1.00 45.59 83 LYS A C 1
ATOM 703 O O . LYS A 1 83 ? 24.403 6.722 -1.558 1.00 45.59 83 LYS A O 1
ATOM 708 N N . MET A 1 84 ? 22.288 6.067 -1.900 1.00 48.94 84 MET A N 1
ATOM 709 C CA . MET A 1 84 ? 22.046 6.748 -3.182 1.00 48.94 84 MET A CA 1
ATOM 710 C C . MET A 1 84 ? 21.004 7.885 -3.120 1.00 48.94 84 MET A C 1
ATOM 712 O O . MET A 1 84 ? 20.810 8.564 -4.124 1.00 48.94 84 MET A O 1
ATOM 716 N N . CYS A 1 85 ? 20.318 8.109 -1.990 1.00 48.19 85 CYS A N 1
ATOM 717 C CA . CYS A 1 85 ? 19.157 9.017 -1.952 1.00 48.19 85 CYS A CA 1
ATOM 718 C C . CYS A 1 85 ? 19.417 10.397 -1.324 1.00 48.19 85 CYS A C 1
ATOM 720 O O . CYS A 1 85 ? 18.512 11.222 -1.344 1.00 48.19 85 CYS A O 1
ATOM 722 N N . CYS A 1 86 ? 20.613 10.687 -0.792 1.00 50.97 86 CYS A N 1
ATOM 723 C CA . CYS A 1 86 ? 20.994 12.010 -0.255 1.00 50.97 86 CYS A CA 1
ATOM 724 C C . CYS A 1 86 ? 19.910 12.701 0.616 1.00 50.97 86 CYS A C 1
ATOM 726 O O . CYS A 1 86 ? 19.709 13.907 0.491 1.00 50.97 86 CYS A O 1
ATOM 728 N N . GLY A 1 87 ? 19.171 11.949 1.443 1.00 51.41 87 GLY A N 1
ATOM 729 C CA . GLY A 1 87 ? 18.109 12.493 2.306 1.00 51.41 87 GLY A CA 1
ATOM 730 C C . GLY A 1 87 ? 16.782 12.843 1.613 1.00 51.41 87 GLY A C 1
ATOM 731 O O . GLY A 1 87 ? 15.941 13.482 2.232 1.00 51.41 87 GLY A O 1
ATOM 732 N N . ARG A 1 88 ? 16.570 12.440 0.355 1.00 55.53 88 ARG A N 1
ATOM 733 C CA . ARG A 1 88 ? 15.339 12.712 -0.406 1.00 55.53 88 ARG A CA 1
ATOM 734 C C . ARG A 1 88 ? 14.259 11.659 -0.157 1.00 55.53 88 ARG A C 1
ATOM 736 O O . ARG A 1 88 ? 14.561 10.481 0.054 1.00 55.53 88 ARG A O 1
ATOM 743 N N . THR A 1 89 ? 13.001 12.078 -0.231 1.00 57.50 89 THR A N 1
ATOM 744 C CA . THR A 1 89 ? 11.831 11.192 -0.109 1.00 57.50 89 THR A CA 1
ATOM 745 C C . THR A 1 89 ? 11.563 10.447 -1.423 1.00 57.50 89 THR A C 1
ATOM 747 O O . THR A 1 89 ? 12.137 10.777 -2.474 1.00 57.50 89 THR A O 1
ATOM 750 N N . SER A 1 90 ? 10.744 9.389 -1.398 1.00 56.88 90 SER A N 1
ATOM 751 C CA . SER A 1 90 ? 10.481 8.570 -2.595 1.00 56.88 90 SER A CA 1
ATOM 752 C C . SER A 1 90 ? 9.842 9.402 -3.719 1.00 56.88 90 SER A C 1
ATOM 754 O O . SER A 1 90 ? 10.205 9.243 -4.892 1.00 56.88 90 SER A O 1
ATOM 756 N N . ILE A 1 91 ? 8.987 10.370 -3.367 1.00 57.41 91 ILE A N 1
ATOM 757 C CA . ILE A 1 91 ? 8.387 11.304 -4.323 1.00 57.41 91 ILE A CA 1
ATOM 758 C C . ILE A 1 91 ? 9.411 12.294 -4.886 1.00 57.41 91 ILE A C 1
ATOM 760 O O . ILE A 1 91 ? 9.450 12.512 -6.096 1.00 57.41 91 ILE A O 1
ATOM 764 N N . GLN A 1 92 ? 10.315 12.825 -4.058 1.00 57.19 92 GLN A N 1
ATOM 765 C CA . GLN A 1 92 ? 11.380 13.721 -4.519 1.00 57.19 92 GLN A CA 1
ATOM 766 C C . GLN A 1 92 ? 12.329 13.014 -5.489 1.00 57.19 92 GLN A C 1
ATOM 768 O O . GLN A 1 92 ? 12.745 13.605 -6.486 1.00 57.19 92 GLN A O 1
ATOM 773 N N . THR A 1 93 ? 12.638 11.741 -5.240 1.00 56.56 93 THR A N 1
ATOM 774 C CA . THR A 1 93 ? 13.452 10.919 -6.147 1.00 56.56 93 THR A CA 1
ATOM 775 C C . THR A 1 93 ? 12.717 10.683 -7.469 1.00 56.56 93 THR A C 1
ATOM 777 O O . THR A 1 93 ? 13.274 10.942 -8.534 1.00 56.56 93 THR A O 1
ATOM 780 N N . SER A 1 94 ? 11.436 10.313 -7.412 1.00 58.97 94 SER A N 1
ATOM 781 C CA . SER A 1 94 ? 10.598 10.073 -8.597 1.00 58.97 94 SER A CA 1
ATOM 782 C C . SER A 1 94 ? 10.410 11.328 -9.464 1.00 58.97 94 SER A C 1
ATOM 784 O O . SER A 1 94 ? 10.494 11.262 -10.690 1.00 58.97 94 SER A O 1
ATOM 786 N N . VAL A 1 95 ? 10.197 12.494 -8.847 1.00 58.59 95 VAL A N 1
ATOM 787 C CA . VAL A 1 95 ? 10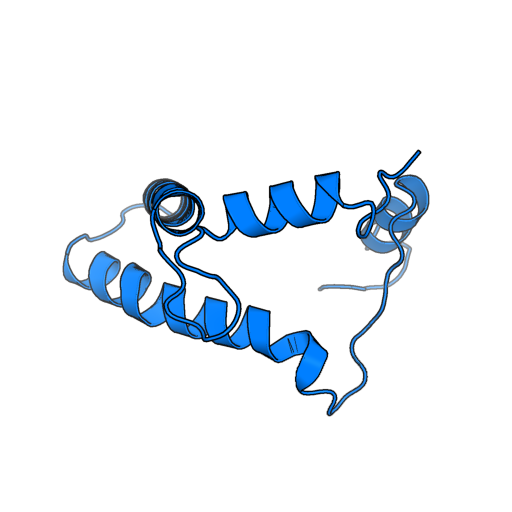.074 13.787 -9.545 1.00 58.59 95 VAL A CA 1
ATOM 788 C C . VAL A 1 95 ? 11.419 14.243 -10.118 1.00 58.59 95 VAL A C 1
ATOM 790 O O . VAL A 1 95 ? 11.460 14.775 -11.228 1.00 58.59 95 VAL A O 1
ATOM 793 N N . THR A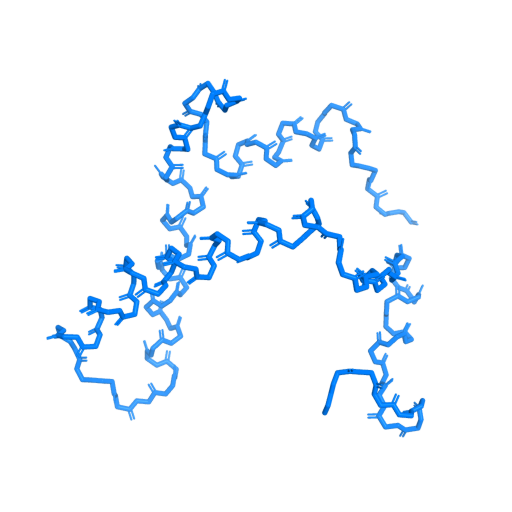 1 96 ? 12.527 14.011 -9.407 1.00 52.66 96 THR A N 1
ATOM 794 C CA . THR A 1 96 ? 13.879 14.337 -9.898 1.00 52.66 96 THR A CA 1
ATOM 795 C C . THR A 1 96 ? 14.235 13.512 -11.137 1.00 52.66 96 THR A C 1
ATOM 797 O O . THR A 1 96 ? 14.734 14.075 -12.109 1.00 52.66 96 THR A O 1
ATOM 800 N N . GLU A 1 97 ? 13.928 12.212 -11.149 1.00 53.47 97 GLU A N 1
ATOM 801 C CA . GLU A 1 97 ? 14.148 11.341 -12.315 1.00 53.47 97 GLU A CA 1
ATOM 802 C C . GLU A 1 97 ? 13.249 11.712 -13.504 1.00 53.47 97 GLU A C 1
ATOM 804 O O . GLU A 1 97 ? 13.704 11.731 -14.648 1.00 53.47 97 GLU A O 1
ATOM 809 N N . ARG A 1 98 ? 11.998 12.117 -13.247 1.00 54.34 98 ARG A N 1
ATOM 810 C CA . ARG A 1 98 ? 11.097 12.624 -14.295 1.00 54.34 98 ARG A CA 1
ATOM 811 C C . ARG A 1 98 ? 11.614 13.929 -14.921 1.00 54.34 98 ARG A C 1
ATOM 813 O O . ARG A 1 98 ? 11.515 14.106 -16.129 1.00 54.34 98 ARG A O 1
ATOM 820 N N . ARG A 1 99 ? 12.218 14.824 -14.126 1.00 52.12 99 ARG A N 1
ATOM 821 C CA . ARG A 1 99 ? 12.833 16.081 -14.610 1.00 52.12 99 ARG A CA 1
ATOM 822 C C . ARG A 1 99 ? 14.167 15.880 -15.335 1.00 52.12 99 ARG A C 1
ATOM 824 O O . ARG 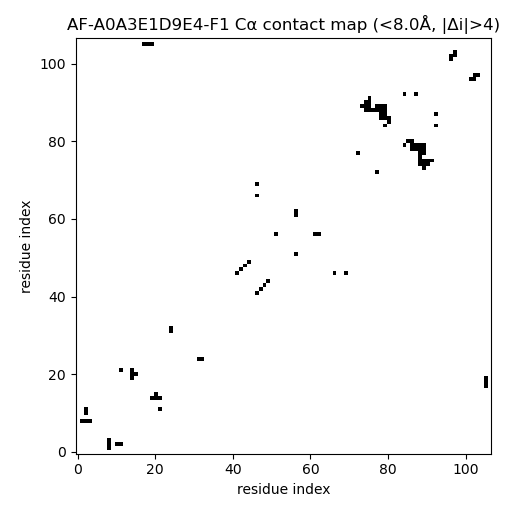A 1 99 ? 14.523 16.709 -16.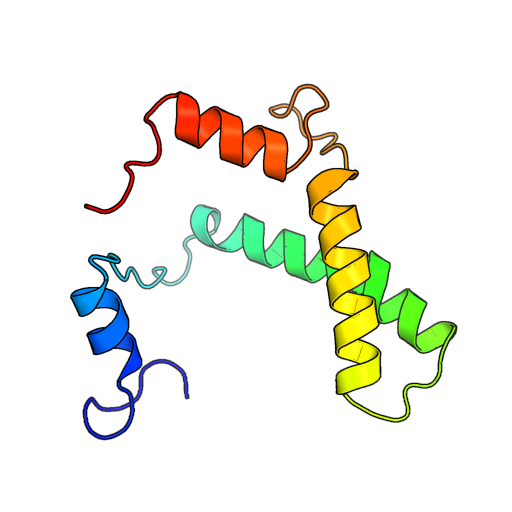163 1.00 52.12 99 ARG A O 1
ATOM 831 N N . ARG A 1 100 ? 14.897 14.798 -15.045 1.00 47.09 100 ARG A N 1
ATOM 832 C CA . ARG A 1 100 ? 16.151 14.432 -15.730 1.00 47.09 100 ARG A CA 1
ATOM 833 C C . ARG A 1 100 ? 15.940 13.781 -17.101 1.00 47.09 100 ARG A C 1
ATOM 835 O O . ARG A 1 100 ? 16.915 13.545 -17.805 1.00 47.09 100 ARG A O 1
ATOM 842 N N . GLY A 1 101 ? 14.691 13.518 -17.494 1.00 45.34 101 GLY A N 1
ATOM 843 C CA . GLY A 1 101 ? 14.362 12.907 -18.783 1.00 45.34 101 GLY A CA 1
ATOM 844 C C . GLY A 1 101 ? 14.615 11.397 -18.845 1.00 45.34 101 GLY A C 1
ATOM 845 O O . GLY A 1 101 ? 14.509 10.813 -19.920 1.00 45.34 101 GLY A O 1
ATOM 846 N N . THR A 1 102 ? 14.919 10.746 -17.716 1.00 48.81 102 THR A N 1
ATOM 847 C CA . THR A 1 102 ? 15.156 9.294 -17.649 1.00 48.81 102 THR A CA 1
ATOM 848 C C . THR A 1 102 ? 13.860 8.478 -17.724 1.00 48.81 102 THR A C 1
ATOM 850 O O . THR A 1 102 ? 13.888 7.311 -18.104 1.00 48.81 102 THR A O 1
ATOM 853 N N . ILE A 1 103 ? 12.713 9.087 -17.402 1.00 47.12 103 ILE A N 1
ATOM 854 C CA . ILE A 1 103 ? 11.377 8.504 -17.572 1.00 47.12 103 ILE A CA 1
ATOM 855 C C . ILE A 1 103 ? 10.633 9.386 -18.573 1.00 47.12 103 ILE A C 1
ATOM 857 O O . ILE A 1 103 ? 10.206 10.490 -18.230 1.00 47.12 103 ILE A O 1
ATOM 861 N N . LYS A 1 104 ? 10.522 8.926 -19.823 1.00 39.34 104 LYS A N 1
ATOM 862 C CA . LYS A 1 104 ? 9.729 9.622 -20.841 1.00 39.34 104 LYS A CA 1
ATOM 863 C C . LYS A 1 104 ? 8.257 9.626 -20.424 1.00 39.34 104 LYS A C 1
ATOM 865 O O . LYS A 1 104 ? 7.729 8.606 -19.989 1.00 39.34 104 LYS A O 1
ATOM 870 N N . SER A 1 105 ? 7.626 10.792 -20.544 1.00 37.69 105 SER A N 1
ATOM 871 C CA . SER A 1 105 ? 6.170 10.922 -20.496 1.00 37.69 105 SER A CA 1
ATOM 872 C C . SER A 1 105 ? 5.574 10.083 -21.630 1.00 37.69 105 SER A C 1
ATOM 874 O O . SER A 1 105 ? 6.098 10.190 -22.742 1.00 37.69 105 SER A O 1
ATOM 876 N N . PRO A 1 106 ? 4.529 9.272 -21.389 1.00 42.66 106 PRO A N 1
ATOM 877 C CA . PRO A 1 106 ? 3.780 8.687 -22.488 1.00 42.66 106 PRO A CA 1
ATOM 878 C C . PRO A 1 106 ? 3.092 9.841 -23.231 1.00 42.66 106 PRO A C 1
ATOM 880 O O . PRO A 1 106 ? 2.510 10.731 -22.598 1.00 42.66 106 PRO A O 1
ATOM 883 N N . HIS A 1 107 ? 3.273 9.871 -24.546 1.00 38.91 107 HIS A N 1
ATOM 884 C CA . HIS A 1 107 ? 2.529 10.700 -25.487 1.00 38.91 107 HIS A CA 1
ATOM 885 C C . HIS A 1 107 ? 1.664 9.775 -26.322 1.00 38.91 107 HIS A C 1
ATOM 887 O O . HIS A 1 107 ? 2.215 8.742 -26.756 1.00 38.91 107 HIS A O 1
#

Secondary structure (DSSP, 8-state):
--S--GGG--HHHHHHHTT----PPPTT-HHHHHHHHHHHHHHIIIIIHHHHHH---SSHHHHHHHHHHHHHHHHHT----STTSTT--HHHHHHHHHHTTSSPPP-

Solvent-accessible surface area (backbone atoms only — not comparable to full-atom values): 6688 Å² total; per-residue (Å²): 132,90,86,55,60,74,95,80,32,62,61,69,55,53,31,57,77,65,72,44,86,87,78,80,81,61,90,90,52,67,83,78,48,49,61,60,54,50,47,55,55,42,48,44,62,70,42,53,60,47,47,66,73,77,48,86,72,94,48,68,67,62,49,48,55,55,49,51,53,51,49,51,46,51,34,66,66,40,54,43,92,50,100,84,40,90,70,37,19,57,50,55,50,54,53,51,41,46,75,70,60,79,49,74,78,85,127

Sequence (107 aa):
EYCGKLESHDYPLYLVLNDIGHTKTKVRHPQTNGICERFHKTILREFYQVAFRRKIYSSIEELQLDVDNWLLDYNNDRTHQGKMCCGRTSIQTSVTERRRGTIKSPH

pLDDT: mean 70.4, std 18.75, range [37.69, 95.5]

Foldseek 3Di:
DADDDVVVDCPVVVCVVQVHDDDDDDPPDCVPCVVVVVVVVCCVVPPPVVDVVPDDDPDVVSVVVSSVVVVVCQQQPDQDPDPPRPRDGNVRVVVVCVVVCVDDDRD

Radius of gyration: 17.69 Å; Cα contacts (8 Å, |Δi|>4): 53; chains: 1; bounding box: 38×32×44 Å

Mean predicted aligned error: 13.49 Å